Protein AF-A0A959S835-F1 (afdb_monomer)

Radius of gyration: 26.76 Å; Cα contacts (8 Å, |Δi|>4): 72; chains: 1; bounding box: 59×80×56 Å

Solvent-accessible surface area (backbone atoms only — not comparable to full-atom values): 8742 Å² total; per-residue (Å²): 141,83,87,81,81,80,82,81,78,80,78,79,77,77,68,83,72,80,67,78,60,85,58,82,88,52,76,63,70,45,62,60,49,80,85,42,56,80,61,65,77,45,82,88,60,78,91,63,73,52,57,62,51,84,82,47,78,73,59,60,66,62,60,67,42,47,64,58,55,51,53,41,52,56,53,39,72,73,71,33,92,90,41,58,64,67,35,43,44,35,64,75,69,42,94,58,92,63,42,56,88,81,25,63,34,49,39,51,38,69,70,48,72,93,54,49,51,60,48,51,58,46,51,57,49,54,51,50,61,74,71,45,75,81,132

Sequence (135 aa):
MKRLLLPIAFALVAEPMNSCGPDYTTSEDFRFWLLQPQLADARALHPFYFTTEILYSTDYDAITALPYAANIAEWHAVVGDAVPDEAIAHALYGTTSATAKNNAFLARLAQLKSGWPEYFAFALRCEKLNTSPDP

Secondary structure (DSSP, 8-state):
-----------------------TTS---EEGGGT-GGGGG-TTSPP-EE-GGGTS---HHHHHHHHHHHHHHHHHHHH-TTS-HHHHHHHHH-SS---TTT-HHHHHHTT-STTHHHHHHHHHHHHHHHHSPP-

Foldseek 3Di:
DDDDDDDDPPPPPPDPPPPPDPPPVDQPFDQPCVVPVVCVPVVVDDGDGDGCCVVPVDPVVVVVCVVVVVQLVVLCVVLDPVFDSVLVCCPQPNPDHDALVHGVSNVSQVPDPDCSNVVVVVVSVVVCVVPDPDD

Mean predicted aligned error: 16.52 Å

pLDDT: mean 71.92, std 20.22, range [33.25, 97.62]

Structure (mmCIF, N/CA/C/O backbone):
data_AF-A0A959S835-F1
#
_entry.id   AF-A0A959S835-F1
#
loop_
_atom_site.group_PDB
_atom_site.id
_atom_site.type_symbol
_atom_site.label_atom_id
_atom_site.label_alt_id
_atom_site.label_comp_id
_atom_site.label_asym_id
_atom_site.label_entity_id
_atom_site.label_seq_id
_atom_site.pdbx_PDB_ins_code
_atom_site.Cartn_x
_atom_site.Cartn_y
_atom_site.Cartn_z
_atom_site.occupancy
_atom_site.B_iso_or_equiv
_atom_site.auth_seq_id
_atom_site.auth_comp_id
_atom_site.auth_asym_id
_atom_site.auth_atom_id
_atom_site.pdbx_PDB_model_num
ATOM 1 N N . MET A 1 1 ? 43.004 -59.080 4.447 1.00 43.03 1 MET A N 1
ATOM 2 C CA . MET A 1 1 ? 42.909 -57.657 4.844 1.00 43.03 1 MET A CA 1
ATOM 3 C C . MET A 1 1 ? 42.604 -56.816 3.608 1.00 43.03 1 MET A C 1
ATOM 5 O O . MET A 1 1 ? 43.516 -56.507 2.856 1.00 43.03 1 MET A O 1
ATOM 9 N N . LYS A 1 2 ? 41.328 -56.516 3.337 1.00 39.97 2 LYS A N 1
ATOM 10 C CA . LYS A 1 2 ? 40.906 -55.625 2.242 1.00 39.97 2 LYS A CA 1
ATOM 11 C C . LYS A 1 2 ? 40.364 -54.344 2.876 1.00 39.97 2 LYS A C 1
ATOM 13 O O . LYS A 1 2 ? 39.360 -54.393 3.575 1.00 39.97 2 LYS A O 1
ATOM 18 N N . ARG A 1 3 ? 41.085 -53.235 2.693 1.00 50.38 3 ARG A N 1
ATOM 19 C CA . ARG A 1 3 ? 40.672 -51.889 3.109 1.00 50.38 3 ARG A CA 1
ATOM 20 C C . ARG A 1 3 ? 39.636 -51.390 2.098 1.00 50.38 3 ARG A C 1
ATOM 22 O O . ARG A 1 3 ? 39.988 -51.180 0.943 1.00 50.38 3 ARG A O 1
ATOM 29 N N . LEU A 1 4 ? 38.381 -51.246 2.517 1.00 51.88 4 LEU A N 1
ATOM 30 C CA . LEU A 1 4 ? 37.364 -50.509 1.768 1.00 51.88 4 LEU A CA 1
ATOM 31 C C . LEU A 1 4 ? 37.411 -49.050 2.231 1.00 51.88 4 LEU A C 1
ATOM 33 O O . LEU A 1 4 ? 37.091 -48.745 3.376 1.00 51.88 4 LEU A O 1
ATOM 37 N N . LEU A 1 5 ? 37.878 -48.176 1.342 1.00 52.47 5 LEU A N 1
ATOM 38 C CA . LEU A 1 5 ? 37.799 -46.725 1.473 1.00 52.47 5 LEU A CA 1
ATOM 39 C C . LEU A 1 5 ? 36.355 -46.302 1.165 1.00 52.47 5 LEU A C 1
ATOM 41 O O . LEU A 1 5 ? 35.888 -46.500 0.045 1.00 52.47 5 LEU A O 1
ATOM 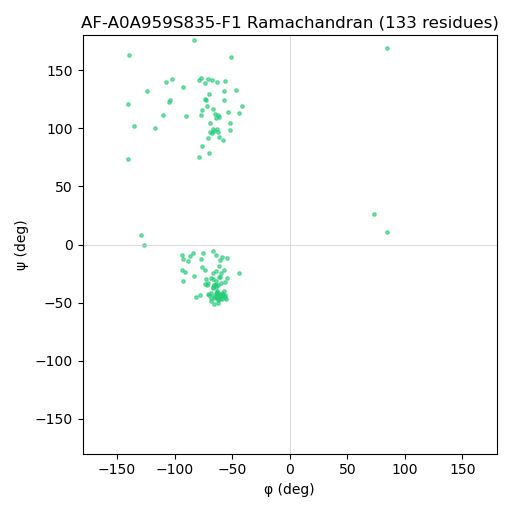45 N N . LEU A 1 6 ? 35.653 -45.751 2.158 1.00 50.12 6 LEU A N 1
ATOM 46 C CA . LEU A 1 6 ? 34.391 -45.039 1.944 1.00 50.12 6 LEU A CA 1
ATOM 47 C C . LEU A 1 6 ? 34.680 -43.710 1.221 1.00 50.12 6 LEU A C 1
ATOM 49 O O . LEU A 1 6 ? 35.522 -42.950 1.706 1.00 50.12 6 LEU A O 1
ATOM 53 N N . PRO A 1 7 ? 33.986 -43.377 0.121 1.00 58.38 7 PRO A N 1
ATOM 54 C CA . PRO A 1 7 ? 34.006 -42.024 -0.409 1.00 58.38 7 PRO A CA 1
ATOM 55 C C . PRO A 1 7 ? 33.192 -41.096 0.504 1.00 58.38 7 PRO A C 1
ATOM 57 O O . PRO A 1 7 ? 32.018 -41.337 0.784 1.00 58.38 7 PRO A O 1
ATOM 60 N N . ILE A 1 8 ? 33.845 -40.031 0.968 1.00 58.34 8 ILE A N 1
ATOM 61 C CA . ILE A 1 8 ? 33.231 -38.895 1.658 1.00 58.34 8 ILE A CA 1
ATOM 62 C C . ILE A 1 8 ? 32.319 -38.192 0.649 1.00 58.34 8 ILE A C 1
ATOM 64 O O . ILE A 1 8 ? 32.794 -37.617 -0.329 1.00 58.34 8 ILE A O 1
ATOM 68 N N . ALA A 1 9 ? 31.008 -38.254 0.876 1.00 50.25 9 ALA A N 1
ATOM 69 C CA . ALA A 1 9 ? 30.047 -37.436 0.156 1.00 50.25 9 ALA A CA 1
ATOM 70 C C . ALA A 1 9 ? 30.231 -35.975 0.593 1.00 50.25 9 ALA A C 1
ATOM 72 O O . ALA A 1 9 ? 29.850 -35.594 1.699 1.00 50.25 9 ALA A O 1
ATOM 73 N N . PHE A 1 10 ? 30.847 -35.165 -0.268 1.00 46.84 10 PHE A N 1
ATOM 74 C CA . PHE A 1 10 ? 30.785 -33.711 -0.173 1.00 46.84 10 PHE A CA 1
ATOM 75 C C . PHE A 1 10 ? 29.334 -33.292 -0.426 1.00 46.84 10 PHE A C 1
ATOM 77 O O . PHE A 1 10 ? 28.887 -33.204 -1.569 1.00 46.84 10 PHE A O 1
ATOM 84 N N . ALA A 1 11 ? 28.584 -33.070 0.649 1.00 46.06 11 ALA A N 1
ATOM 85 C CA . ALA A 1 11 ? 27.349 -32.313 0.580 1.00 46.06 11 ALA A CA 1
ATOM 86 C C . ALA A 1 11 ? 27.726 -30.862 0.250 1.00 46.06 11 ALA A C 1
ATOM 88 O O . ALA A 1 11 ? 28.110 -30.089 1.125 1.00 46.06 11 ALA A O 1
ATOM 89 N N . LEU A 1 12 ? 27.672 -30.521 -1.038 1.00 45.94 12 LEU A N 1
ATOM 90 C CA . LEU A 1 12 ? 27.578 -29.144 -1.508 1.00 45.94 12 LEU A CA 1
ATOM 91 C C . LEU A 1 12 ? 26.275 -28.572 -0.949 1.00 45.94 12 LEU A C 1
ATOM 93 O O . LEU A 1 12 ? 25.201 -28.748 -1.521 1.00 45.94 12 LEU A O 1
ATOM 97 N N . VAL A 1 13 ? 26.371 -27.931 0.211 1.00 51.25 13 VAL A N 1
ATOM 98 C CA . VAL A 1 13 ? 25.339 -27.018 0.684 1.00 51.25 13 VAL A CA 1
ATOM 99 C C . VAL A 1 13 ? 25.419 -25.820 -0.252 1.00 51.25 13 VAL A C 1
ATOM 101 O O . VAL A 1 13 ? 26.298 -24.974 -0.119 1.00 51.25 13 VAL A O 1
ATOM 104 N N . ALA A 1 14 ? 24.564 -25.810 -1.272 1.00 48.12 14 ALA A N 1
ATOM 105 C CA . ALA A 1 14 ? 24.311 -24.611 -2.043 1.00 48.12 14 ALA A CA 1
ATOM 106 C C . ALA A 1 14 ? 23.621 -23.629 -1.091 1.00 48.12 14 ALA A C 1
ATOM 108 O O . ALA A 1 14 ? 22.432 -23.763 -0.803 1.00 48.12 14 ALA A O 1
ATOM 109 N N . GLU A 1 15 ? 24.385 -22.692 -0.535 1.00 49.59 15 GLU A N 1
ATOM 110 C CA . GLU A 1 15 ? 23.794 -21.500 0.058 1.00 49.59 15 GLU A CA 1
ATOM 111 C C . GLU A 1 15 ? 22.951 -20.814 -1.026 1.00 49.59 15 GLU A C 1
ATOM 113 O O . GLU A 1 15 ? 23.373 -20.788 -2.191 1.00 49.59 15 GLU A O 1
ATOM 118 N N . PRO A 1 16 ? 21.765 -20.271 -0.703 1.00 44.19 16 PRO A N 1
ATOM 119 C CA . PRO A 1 16 ? 21.089 -19.389 -1.628 1.00 44.19 16 PRO A CA 1
ATOM 120 C C . PRO A 1 16 ? 22.004 -18.179 -1.793 1.00 44.19 16 PRO A C 1
ATOM 122 O O . PRO A 1 16 ? 22.058 -17.297 -0.939 1.00 44.19 16 PRO A O 1
ATOM 125 N N . MET A 1 17 ? 22.772 -18.160 -2.883 1.00 38.62 17 MET A N 1
ATOM 126 C CA . MET A 1 17 ? 23.346 -16.920 -3.361 1.00 38.62 17 MET A CA 1
ATOM 127 C C . MET A 1 17 ? 22.159 -15.979 -3.504 1.00 38.62 17 MET A C 1
ATOM 129 O O . MET A 1 17 ? 21.258 -16.235 -4.305 1.00 38.62 17 MET A O 1
ATOM 133 N N . ASN A 1 18 ? 22.137 -14.929 -2.684 1.00 41.59 18 ASN A N 1
ATOM 134 C CA . ASN A 1 18 ? 21.345 -13.748 -2.960 1.00 41.59 18 ASN A CA 1
ATOM 135 C C . ASN A 1 18 ? 21.834 -13.256 -4.317 1.00 41.59 18 ASN A C 1
ATOM 137 O O . ASN A 1 18 ? 22.829 -12.544 -4.420 1.00 41.59 18 ASN A O 1
ATOM 141 N N . SER A 1 19 ? 21.185 -13.755 -5.363 1.00 33.25 19 SER A N 1
ATOM 142 C CA . SER A 1 19 ? 21.239 -13.202 -6.693 1.00 33.25 19 SER A CA 1
ATOM 143 C C . SER A 1 19 ? 20.906 -11.734 -6.507 1.00 33.25 19 SER A C 1
ATOM 145 O O . SER A 1 19 ? 19.743 -11.388 -6.299 1.00 33.25 19 SER A O 1
ATOM 147 N N . CYS A 1 20 ? 21.916 -10.871 -6.589 1.00 46.50 20 CYS A N 1
ATOM 148 C CA . CYS A 1 20 ? 21.702 -9.589 -7.224 1.00 46.50 20 CYS A CA 1
ATOM 149 C C . CYS A 1 20 ? 21.095 -9.961 -8.574 1.00 46.50 20 CYS A C 1
ATOM 151 O O . CYS A 1 20 ? 21.795 -10.458 -9.456 1.00 46.50 20 CYS A O 1
ATOM 153 N N . GLY A 1 21 ? 19.764 -9.876 -8.672 1.00 44.66 21 GLY A N 1
ATOM 154 C CA . GLY A 1 21 ? 19.101 -9.915 -9.964 1.00 44.66 21 GLY A CA 1
ATOM 155 C C . GLY A 1 21 ? 19.764 -8.879 -10.874 1.00 44.66 21 GLY A C 1
ATOM 156 O O . GLY A 1 21 ? 20.465 -8.004 -10.358 1.00 44.66 21 GLY A O 1
ATOM 157 N N . PRO A 1 22 ? 19.586 -8.988 -12.198 1.00 43.88 22 PRO A N 1
ATOM 158 C CA . PRO A 1 22 ? 20.108 -7.994 -13.132 1.00 43.88 22 PRO A CA 1
ATOM 159 C C . PRO A 1 22 ? 19.883 -6.595 -12.553 1.00 43.88 22 PRO A C 1
ATOM 161 O O . PRO A 1 22 ? 18.763 -6.238 -12.184 1.00 43.88 22 PRO A O 1
ATOM 164 N N . ASP A 1 23 ? 20.978 -5.873 -12.332 1.00 41.75 23 ASP A N 1
ATOM 165 C CA . ASP A 1 23 ? 20.929 -4.532 -11.780 1.00 41.75 23 ASP A CA 1
ATOM 166 C C . ASP A 1 23 ? 20.352 -3.624 -12.864 1.00 41.75 23 ASP A C 1
ATOM 168 O O . ASP A 1 23 ? 21.061 -3.117 -13.721 1.00 41.75 23 ASP A O 1
ATOM 172 N N . TYR A 1 24 ? 19.033 -3.445 -12.855 1.00 46.44 24 TYR A N 1
ATOM 173 C CA . TYR A 1 24 ? 18.324 -2.619 -13.832 1.00 46.44 24 TYR A CA 1
ATOM 174 C C . TYR A 1 24 ? 18.658 -1.121 -13.719 1.00 46.44 24 TYR A C 1
ATOM 176 O O . TYR A 1 24 ? 18.187 -0.335 -14.537 1.00 46.44 24 TYR A O 1
ATOM 184 N N . THR A 1 25 ? 19.438 -0.701 -12.713 1.00 42.84 25 THR A N 1
ATOM 185 C CA . THR A 1 25 ? 19.892 0.694 -12.578 1.00 42.84 25 THR A CA 1
ATOM 186 C C . THR A 1 25 ? 21.201 0.967 -13.311 1.00 42.84 25 THR A C 1
ATOM 188 O O . THR A 1 25 ? 21.536 2.125 -13.565 1.00 42.84 25 THR A O 1
ATOM 191 N N . THR A 1 26 ? 21.909 -0.084 -13.723 1.00 41.94 26 THR A N 1
ATOM 192 C CA . THR A 1 26 ? 23.039 -0.004 -14.637 1.00 41.94 26 THR A CA 1
ATOM 193 C C . THR A 1 26 ? 22.659 -0.772 -15.894 1.00 41.94 26 THR A C 1
ATOM 195 O O . THR A 1 26 ? 22.680 -1.994 -15.918 1.00 41.94 26 THR A O 1
ATOM 198 N N . SER A 1 27 ? 22.255 -0.060 -16.953 1.00 40.22 27 SER A N 1
ATOM 199 C CA . SER A 1 27 ? 22.101 -0.663 -18.281 1.00 4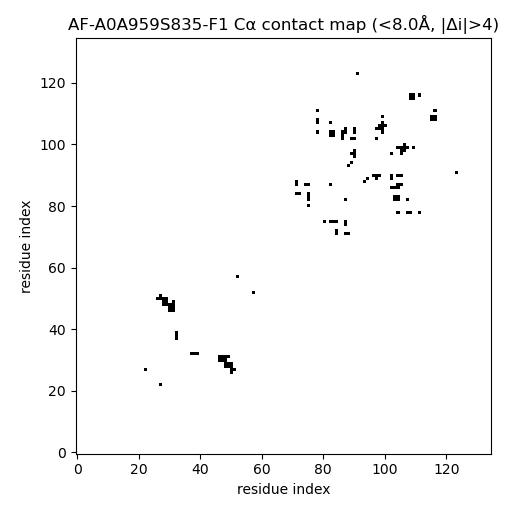0.22 27 SER A CA 1
ATOM 200 C C . SER A 1 27 ? 23.313 -1.556 -18.537 1.00 40.22 27 SER A C 1
ATOM 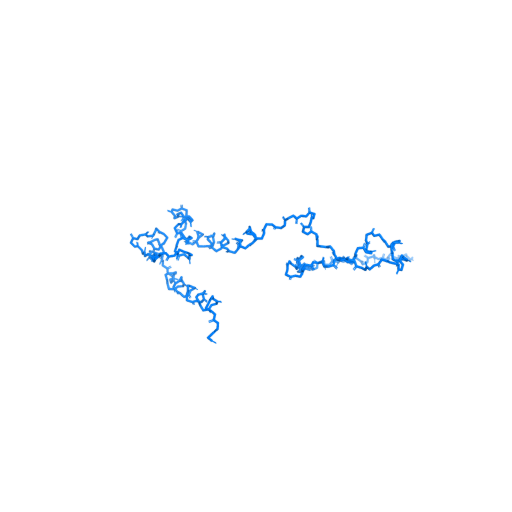202 O O . SER A 1 27 ? 24.436 -1.049 -18.571 1.00 40.22 27 SER A O 1
ATOM 204 N N . GLU A 1 28 ? 23.112 -2.873 -18.613 1.00 44.16 28 GLU A N 1
ATOM 205 C CA . GLU A 1 28 ? 24.206 -3.815 -18.809 1.00 44.16 28 GLU A CA 1
ATOM 206 C C . GLU A 1 28 ? 24.837 -3.505 -20.169 1.00 44.16 28 GLU A C 1
ATOM 208 O O . GLU A 1 28 ? 24.341 -3.887 -21.228 1.00 44.16 28 GLU A O 1
ATOM 213 N N . ASP A 1 29 ? 25.923 -2.738 -20.130 1.00 43.19 29 ASP A N 1
ATOM 214 C CA . ASP A 1 29 ? 26.740 -2.373 -21.272 1.00 43.19 29 ASP A CA 1
ATOM 215 C C . ASP A 1 29 ? 27.475 -3.634 -21.739 1.00 43.19 29 ASP A C 1
ATOM 217 O O . ASP A 1 29 ? 28.649 -3.880 -21.438 1.00 43.19 29 ASP A O 1
ATOM 221 N N . PHE A 1 30 ? 26.767 -4.492 -22.471 1.00 49.47 30 PHE A N 1
ATOM 222 C CA . PHE A 1 30 ? 27.365 -5.680 -23.045 1.00 49.47 30 PHE A CA 1
ATOM 223 C C . PHE A 1 30 ? 28.380 -5.257 -24.100 1.00 49.47 30 PHE A C 1
ATOM 225 O O . PHE A 1 30 ? 28.051 -4.714 -25.158 1.00 49.47 30 PHE A O 1
ATOM 232 N N . ARG A 1 31 ? 29.652 -5.578 -23.853 1.00 51.06 31 ARG A N 1
ATOM 233 C CA . ARG A 1 31 ? 30.649 -5.589 -24.921 1.00 51.06 31 ARG A CA 1
ATOM 234 C C . ARG A 1 31 ? 30.224 -6.678 -25.905 1.00 51.06 31 ARG A C 1
ATOM 236 O O . ARG A 1 31 ? 30.371 -7.861 -25.608 1.00 51.06 31 ARG A O 1
ATOM 243 N N . PHE A 1 32 ? 29.751 -6.279 -27.087 1.00 51.88 32 PHE A N 1
ATOM 244 C CA . PHE A 1 32 ? 29.326 -7.152 -28.201 1.00 51.88 32 PHE A CA 1
ATOM 245 C C . PHE A 1 32 ? 30.287 -8.329 -28.502 1.00 51.88 32 PHE A C 1
ATOM 247 O O . PHE A 1 32 ? 29.901 -9.390 -28.986 1.00 51.88 32 PHE A O 1
ATOM 254 N N . TRP A 1 33 ? 31.549 -8.149 -28.125 1.00 51.91 33 TRP A N 1
ATOM 255 C 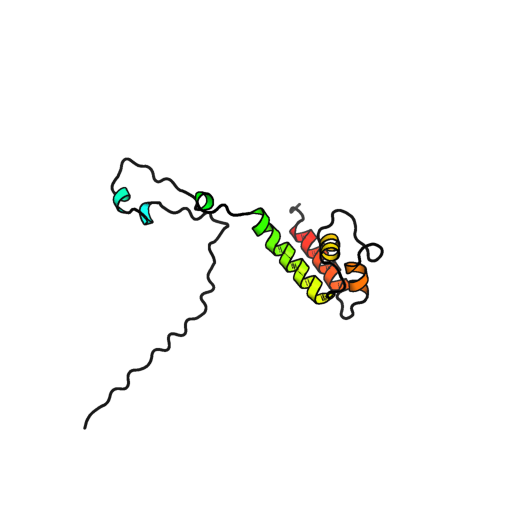CA . TRP A 1 33 ? 32.680 -9.061 -28.203 1.00 51.91 33 TRP A CA 1
ATOM 256 C C . TRP A 1 33 ? 32.454 -10.397 -27.470 1.00 51.91 33 TRP A C 1
ATOM 258 O O . TRP A 1 33 ? 33.100 -11.380 -27.820 1.00 51.91 33 TRP A O 1
ATOM 268 N N . LEU A 1 34 ? 31.528 -10.471 -26.501 1.00 53.03 34 LEU A N 1
ATOM 269 C CA . LEU A 1 34 ? 31.196 -11.720 -25.800 1.00 53.03 34 LEU A CA 1
ATOM 270 C C . LEU A 1 34 ? 30.438 -12.719 -26.693 1.00 53.03 34 LEU A C 1
ATOM 272 O O . LEU A 1 34 ? 30.622 -13.925 -26.555 1.00 53.03 34 LEU A O 1
ATOM 276 N N . LEU A 1 35 ? 29.604 -12.232 -27.619 1.00 58.88 35 LEU A N 1
ATOM 277 C CA . LEU A 1 35 ? 28.773 -13.080 -28.485 1.00 58.88 35 LEU A CA 1
ATOM 278 C C . LEU A 1 35 ? 29.442 -13.392 -29.831 1.00 58.88 35 LEU A C 1
ATOM 280 O O . LEU A 1 35 ? 29.093 -14.380 -30.475 1.00 58.88 35 LEU A O 1
ATOM 284 N N . GLN A 1 36 ? 30.403 -12.568 -30.260 1.00 65.50 36 GLN A N 1
ATOM 285 C CA . GLN A 1 36 ? 31.167 -12.757 -31.498 1.00 65.50 36 GLN A CA 1
ATOM 286 C C . GLN A 1 36 ? 32.647 -12.390 -31.296 1.00 65.50 36 GLN A C 1
ATOM 288 O O . GLN A 1 36 ? 33.098 -11.347 -31.781 1.00 65.50 36 GLN A O 1
ATOM 293 N N . PRO A 1 37 ? 33.429 -13.233 -30.596 1.00 64.06 37 PRO A N 1
ATOM 294 C CA . PRO A 1 37 ? 34.826 -12.944 -30.265 1.00 64.06 37 PRO A CA 1
ATOM 295 C C . PRO A 1 37 ? 35.711 -12.731 -3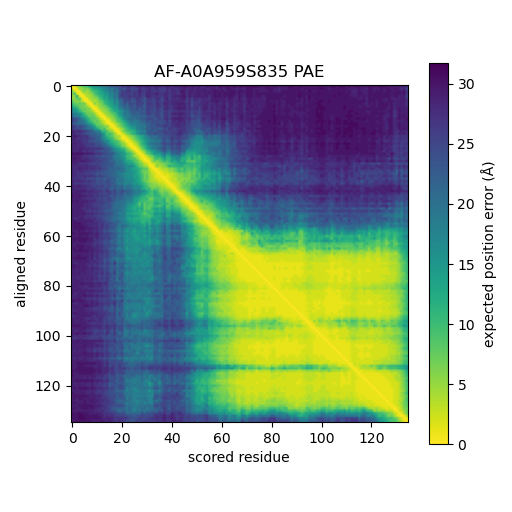1.501 1.00 64.06 37 PRO A C 1
ATOM 297 O O . PRO A 1 37 ? 36.696 -12.012 -31.426 1.00 64.06 37 PRO A O 1
ATOM 300 N N . GLN A 1 38 ? 35.344 -13.275 -32.663 1.00 63.75 38 GLN A N 1
ATOM 301 C CA . GLN A 1 38 ? 36.046 -13.073 -33.936 1.00 63.75 38 GLN A CA 1
ATOM 302 C C . GLN A 1 38 ? 36.024 -11.625 -34.446 1.00 63.75 38 GLN A C 1
ATOM 304 O O . GLN A 1 38 ? 36.881 -11.234 -35.234 1.00 63.75 38 GLN A O 1
ATOM 309 N N . LEU A 1 39 ? 35.058 -10.813 -34.008 1.00 62.78 39 LEU A N 1
ATOM 310 C CA . LEU A 1 39 ? 35.039 -9.387 -34.333 1.00 62.78 39 LEU A CA 1
ATOM 311 C C . LEU A 1 39 ? 36.066 -8.611 -33.516 1.00 62.78 39 LEU A C 1
ATOM 313 O O . LEU A 1 39 ? 36.306 -7.439 -33.805 1.00 62.78 39 LEU A O 1
ATOM 317 N N . ALA A 1 40 ? 36.708 -9.267 -32.544 1.00 61.03 40 ALA A N 1
ATOM 318 C CA . ALA A 1 40 ? 37.663 -8.605 -31.696 1.00 61.03 40 ALA A CA 1
ATOM 319 C C . ALA A 1 40 ? 38.949 -8.179 -32.409 1.00 61.03 40 ALA A C 1
ATOM 321 O O . ALA A 1 40 ? 39.592 -7.184 -32.068 1.00 61.03 40 ALA A O 1
ATOM 322 N N . ASP A 1 41 ? 39.298 -8.925 -33.449 1.00 59.41 41 ASP A N 1
ATOM 323 C CA . ASP A 1 41 ? 40.496 -8.691 -34.243 1.00 59.41 41 ASP A CA 1
ATOM 324 C C . ASP A 1 41 ? 40.274 -7.633 -35.340 1.00 59.41 41 ASP A C 1
ATOM 326 O O . ASP A 1 41 ? 41.227 -7.174 -35.979 1.00 59.41 41 ASP A O 1
ATOM 330 N N . ALA A 1 42 ? 39.030 -7.180 -35.538 1.00 63.72 42 ALA A N 1
ATOM 331 C CA . ALA A 1 42 ? 38.676 -6.140 -36.496 1.00 63.72 42 ALA A CA 1
ATOM 332 C C . ALA A 1 42 ? 39.012 -4.742 -35.940 1.00 63.72 42 ALA A C 1
ATOM 334 O O . ALA A 1 42 ? 38.137 -3.968 -35.558 1.00 63.72 42 ALA A O 1
ATOM 335 N N . ARG A 1 43 ? 40.307 -4.388 -35.940 1.00 54.97 43 ARG A N 1
ATOM 336 C CA . ARG A 1 43 ? 40.861 -3.114 -35.421 1.00 54.97 43 ARG A CA 1
ATOM 337 C C . ARG A 1 43 ? 40.246 -1.824 -35.991 1.00 54.97 43 ARG A C 1
ATOM 339 O O . ARG A 1 43 ? 40.540 -0.749 -35.481 1.00 54.97 43 ARG A O 1
ATOM 346 N N . ALA A 1 44 ? 39.449 -1.913 -37.055 1.00 60.19 44 ALA A N 1
ATOM 347 C CA . ALA A 1 44 ? 38.790 -0.769 -37.682 1.00 60.19 44 ALA A CA 1
ATOM 348 C C . ALA A 1 44 ? 37.435 -0.402 -37.044 1.00 60.19 44 ALA A C 1
ATOM 350 O O . ALA A 1 44 ? 36.879 0.639 -37.386 1.00 60.19 44 ALA A O 1
ATOM 351 N N . LEU A 1 45 ? 36.884 -1.237 -36.155 1.00 53.66 45 LEU A N 1
ATOM 352 C CA . LEU A 1 45 ? 35.565 -1.019 -35.561 1.00 53.66 45 LEU A CA 1
ATOM 353 C C . LEU A 1 45 ? 35.691 -0.512 -34.122 1.00 53.66 45 LEU A C 1
ATOM 355 O O . LEU A 1 45 ? 36.316 -1.146 -33.273 1.00 53.66 45 LEU A O 1
ATOM 359 N N . HIS A 1 46 ? 35.068 0.632 -33.842 1.00 53.25 46 HIS A N 1
ATOM 360 C CA . HIS A 1 46 ? 34.909 1.107 -32.473 1.00 53.25 46 HIS A CA 1
ATOM 361 C C . HIS A 1 46 ? 33.954 0.178 -31.707 1.00 53.25 46 HIS A C 1
ATOM 363 O O . HIS A 1 46 ? 32.947 -0.255 -32.276 1.00 53.25 46 HIS A O 1
ATOM 369 N N . PRO A 1 47 ? 34.220 -0.114 -30.422 1.00 54.69 47 PRO A N 1
ATOM 370 C CA . PRO A 1 47 ? 33.235 -0.765 -29.572 1.00 54.69 47 PRO A CA 1
ATOM 371 C C . PRO A 1 47 ? 31.962 0.085 -29.549 1.00 54.69 47 PRO A C 1
ATOM 373 O O . PRO A 1 47 ? 32.022 1.266 -29.213 1.00 54.69 47 PRO A O 1
ATOM 376 N N . PHE A 1 48 ? 30.827 -0.506 -29.910 1.00 56.22 48 PHE A N 1
ATOM 377 C CA . PHE A 1 48 ? 29.519 0.080 -29.654 1.00 56.22 48 PHE A CA 1
ATOM 378 C C . PHE A 1 48 ? 28.847 -0.717 -28.539 1.00 56.22 48 PHE A C 1
ATOM 380 O O . PHE A 1 48 ? 28.976 -1.943 -28.468 1.00 56.22 48 PHE A O 1
ATOM 387 N N . TYR A 1 49 ? 28.174 0.002 -27.653 1.00 53.94 49 TYR A N 1
ATOM 388 C CA . TYR A 1 49 ? 27.353 -0.569 -26.599 1.00 53.94 49 TYR A CA 1
ATOM 389 C C . TYR A 1 49 ? 25.930 -0.677 -27.133 1.00 53.94 49 TYR A C 1
ATOM 391 O O . TYR A 1 49 ? 25.448 0.235 -27.808 1.00 53.94 49 TYR A O 1
ATOM 399 N N . PHE A 1 50 ? 25.278 -1.806 -26.885 1.00 57.00 50 PHE A N 1
ATOM 400 C CA . PHE A 1 50 ? 23.849 -1.939 -27.114 1.00 57.00 50 PHE A CA 1
ATOM 401 C C . PHE A 1 50 ? 23.218 -2.372 -25.799 1.00 57.00 50 PHE A C 1
ATOM 403 O O . PHE A 1 50 ? 23.703 -3.289 -25.141 1.00 57.00 50 PHE A O 1
ATOM 410 N N . THR A 1 51 ? 22.145 -1.691 -25.426 1.00 56.97 51 THR A N 1
ATOM 411 C CA . THR A 1 51 ? 21.291 -2.136 -24.334 1.00 56.97 51 THR A CA 1
ATOM 412 C C . THR A 1 51 ? 20.377 -3.245 -24.853 1.00 56.97 51 THR A C 1
ATOM 414 O O . THR A 1 51 ? 19.885 -3.197 -25.989 1.00 56.97 51 THR A O 1
ATOM 417 N N . THR A 1 52 ? 20.140 -4.262 -24.029 1.00 58.88 52 THR A N 1
ATOM 418 C CA . THR A 1 52 ? 19.151 -5.311 -24.307 1.00 58.88 52 THR A CA 1
ATOM 419 C C . THR A 1 52 ? 17.725 -4.765 -24.366 1.00 58.88 52 THR A C 1
ATOM 421 O O . THR A 1 52 ? 16.851 -5.479 -24.850 1.00 58.88 52 THR A O 1
ATOM 424 N N . GLU A 1 53 ? 17.492 -3.498 -24.000 1.00 57.12 53 GLU A N 1
ATOM 425 C CA . GLU A 1 53 ? 16.211 -2.799 -24.184 1.00 57.12 53 GLU A CA 1
ATOM 426 C C . GLU A 1 53 ? 15.709 -2.814 -25.635 1.00 57.12 53 GLU A C 1
ATOM 428 O O . GLU A 1 53 ? 14.505 -2.807 -25.875 1.00 57.12 53 GLU A O 1
ATOM 433 N N . ILE A 1 54 ? 16.615 -2.877 -26.622 1.00 58.31 54 ILE A N 1
ATOM 434 C CA . ILE A 1 54 ? 16.235 -3.024 -28.039 1.00 58.31 54 ILE A CA 1
ATOM 435 C C . ILE A 1 54 ? 15.592 -4.394 -28.313 1.00 58.31 54 ILE A C 1
ATOM 437 O O . ILE A 1 54 ? 14.777 -4.523 -29.226 1.00 58.31 54 ILE A O 1
ATOM 441 N N . LEU A 1 55 ? 15.971 -5.422 -27.552 1.00 58.69 55 LEU A N 1
ATOM 442 C CA . LEU A 1 55 ? 15.472 -6.792 -27.696 1.00 58.69 55 LEU A CA 1
ATOM 443 C C . LEU A 1 55 ? 14.268 -7.064 -26.787 1.00 58.69 55 LEU A C 1
ATOM 445 O O . LEU A 1 55 ? 13.390 -7.841 -27.155 1.00 58.69 55 LEU A O 1
ATOM 449 N N . TYR A 1 56 ? 14.224 -6.410 -25.628 1.00 57.84 56 TYR A N 1
ATOM 450 C CA . TYR A 1 56 ? 13.154 -6.505 -24.645 1.00 57.84 56 TYR A CA 1
ATOM 451 C C . TYR A 1 56 ? 12.814 -5.098 -24.167 1.00 57.84 56 TYR A C 1
ATOM 453 O O . TYR A 1 56 ? 13.534 -4.543 -23.343 1.00 57.84 56 TYR A O 1
ATOM 461 N N . SER A 1 57 ? 11.723 -4.512 -24.670 1.00 59.44 57 SER A N 1
ATOM 462 C CA . SER A 1 57 ? 11.253 -3.238 -24.129 1.00 59.44 57 SER A CA 1
ATOM 463 C C . SER A 1 57 ? 10.879 -3.443 -22.663 1.00 59.44 57 SER A C 1
ATOM 465 O O . SER A 1 57 ? 9.907 -4.139 -22.359 1.00 59.44 57 SER A O 1
ATOM 467 N N . THR A 1 58 ? 11.656 -2.859 -21.763 1.00 66.69 58 THR A N 1
ATOM 468 C CA . THR A 1 58 ? 11.331 -2.839 -20.344 1.00 66.69 58 THR A CA 1
ATOM 469 C C . THR A 1 58 ? 10.169 -1.876 -20.138 1.00 66.69 58 THR A C 1
ATOM 471 O O . THR A 1 58 ? 10.277 -0.689 -20.445 1.00 66.69 58 THR A O 1
ATOM 474 N N . ASP A 1 59 ? 9.047 -2.385 -19.634 1.00 76.25 59 ASP A N 1
ATOM 475 C CA . ASP A 1 59 ? 7.930 -1.541 -19.218 1.00 76.25 59 ASP A CA 1
ATOM 476 C C . ASP A 1 59 ? 8.280 -0.894 -17.872 1.00 76.25 59 ASP A C 1
ATOM 478 O O . ASP A 1 59 ? 7.997 -1.419 -16.792 1.00 76.25 59 ASP A O 1
ATOM 482 N N . TYR A 1 60 ? 8.992 0.228 -17.949 1.00 69.44 60 TYR A N 1
ATOM 483 C CA . TYR A 1 60 ? 9.419 0.991 -16.783 1.00 69.44 60 TYR A CA 1
ATOM 484 C C . TYR A 1 60 ? 8.232 1.514 -15.962 1.00 69.44 60 TYR A C 1
ATOM 486 O O . TYR A 1 60 ? 8.352 1.632 -14.742 1.00 69.44 60 TYR A O 1
ATOM 494 N N . ASP A 1 61 ? 7.073 1.746 -16.583 1.00 72.19 61 ASP A N 1
ATOM 495 C CA . ASP A 1 61 ? 5.853 2.139 -15.873 1.00 72.19 61 ASP A CA 1
ATOM 496 C C . ASP A 1 61 ? 5.320 0.962 -15.043 1.00 72.19 61 ASP A C 1
ATOM 498 O O . ASP A 1 61 ? 5.004 1.115 -13.862 1.00 72.19 61 ASP A O 1
ATOM 502 N N . ALA A 1 62 ? 5.311 -0.251 -15.604 1.00 68.12 62 ALA A N 1
ATOM 503 C CA . ALA A 1 62 ? 4.945 -1.452 -14.857 1.00 68.12 62 ALA A CA 1
ATOM 504 C C . ALA A 1 62 ? 5.920 -1.738 -13.705 1.00 68.12 62 ALA A C 1
ATOM 506 O O . ALA A 1 62 ? 5.482 -2.091 -12.611 1.00 68.12 62 ALA A O 1
ATOM 507 N N . ILE A 1 63 ? 7.227 -1.553 -13.916 1.00 68.50 63 ILE A N 1
ATOM 508 C CA . ILE A 1 63 ? 8.243 -1.741 -12.867 1.00 68.50 63 ILE A CA 1
ATOM 509 C C . ILE A 1 63 ? 8.077 -0.712 -11.752 1.00 68.50 63 ILE A C 1
ATOM 511 O O . ILE A 1 63 ? 8.092 -1.073 -10.574 1.00 68.50 63 ILE A O 1
ATOM 515 N N . THR A 1 64 ? 7.891 0.560 -12.102 1.00 74.12 64 THR A N 1
ATOM 516 C CA . THR A 1 64 ? 7.678 1.618 -11.108 1.00 74.12 64 THR A CA 1
ATOM 517 C C . THR A 1 64 ? 6.352 1.452 -10.371 1.00 74.12 64 THR A C 1
ATOM 519 O O . THR A 1 64 ? 6.266 1.865 -9.220 1.00 74.12 64 THR A O 1
ATOM 522 N N . ALA A 1 65 ? 5.356 0.778 -10.957 1.00 78.31 65 ALA A N 1
ATOM 523 C CA . ALA A 1 65 ? 4.094 0.439 -10.301 1.00 78.31 65 ALA A CA 1
ATOM 524 C C . ALA A 1 65 ? 4.204 -0.693 -9.250 1.00 78.31 65 ALA A C 1
ATOM 526 O O . ALA A 1 65 ? 3.355 -0.774 -8.358 1.00 78.31 65 ALA A O 1
ATOM 527 N N . LEU A 1 66 ? 5.230 -1.556 -9.311 1.00 74.00 66 LEU A N 1
ATOM 528 C CA . LEU A 1 66 ? 5.352 -2.737 -8.435 1.00 74.00 66 LEU A CA 1
ATOM 529 C C . LEU A 1 66 ? 5.324 -2.411 -6.928 1.00 74.00 66 LEU A C 1
ATOM 531 O O . LEU A 1 66 ? 4.590 -3.089 -6.203 1.00 74.00 66 LEU A O 1
ATOM 535 N N . PRO A 1 67 ? 6.048 -1.391 -6.421 1.00 78.00 67 PRO A N 1
ATOM 536 C CA . PRO A 1 67 ? 6.001 -1.043 -5.001 1.00 78.00 67 PRO A CA 1
ATOM 537 C C . PRO A 1 67 ? 4.613 -0.570 -4.549 1.00 78.00 67 PRO A C 1
ATOM 539 O O . PRO A 1 67 ? 4.191 -0.887 -3.438 1.00 78.00 67 PRO A O 1
ATOM 542 N N . TYR A 1 68 ? 3.875 0.136 -5.415 1.00 86.25 68 TYR A N 1
ATOM 543 C CA . TYR A 1 68 ? 2.511 0.588 -5.122 1.00 86.25 68 TYR A CA 1
ATOM 544 C C . TYR A 1 68 ? 1.555 -0.599 -4.983 1.00 86.25 68 TYR A C 1
ATOM 546 O O . TYR A 1 68 ? 0.777 -0.655 -4.032 1.00 86.25 68 TYR A O 1
ATOM 554 N N . ALA A 1 69 ? 1.646 -1.573 -5.893 1.00 86.88 69 ALA A N 1
ATOM 555 C CA . ALA A 1 69 ? 0.834 -2.786 -5.843 1.00 86.88 69 ALA A CA 1
ATOM 556 C C . ALA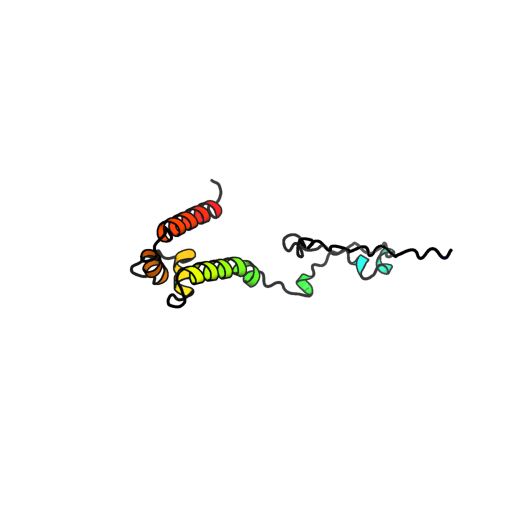 A 1 69 ? 1.120 -3.618 -4.582 1.00 86.88 69 ALA A C 1
ATOM 558 O O . ALA A 1 69 ? 0.187 -4.078 -3.924 1.00 86.88 69 ALA A O 1
ATOM 559 N N . ALA A 1 70 ? 2.396 -3.765 -4.210 1.00 88.94 70 ALA A N 1
ATOM 560 C CA . ALA A 1 70 ? 2.789 -4.458 -2.986 1.00 88.94 70 ALA A CA 1
ATOM 561 C C . ALA A 1 70 ? 2.223 -3.770 -1.733 1.00 88.94 70 ALA A C 1
ATOM 563 O O . ALA A 1 70 ? 1.602 -4.429 -0.902 1.00 88.94 70 ALA A O 1
ATOM 564 N N . ASN A 1 71 ? 2.351 -2.443 -1.632 1.00 90.88 71 ASN A N 1
ATOM 565 C CA . ASN A 1 71 ? 1.842 -1.690 -0.484 1.00 90.88 71 ASN A CA 1
ATOM 566 C C . ASN A 1 71 ? 0.308 -1.778 -0.375 1.00 90.88 71 ASN A C 1
ATOM 568 O O . ASN A 1 71 ? -0.232 -1.984 0.710 1.00 90.88 71 ASN A O 1
ATOM 572 N N . ILE A 1 72 ? -0.411 -1.688 -1.501 1.00 95.19 72 ILE A N 1
ATOM 573 C CA . ILE A 1 72 ? -1.871 -1.873 -1.522 1.00 95.19 72 ILE A CA 1
ATOM 574 C C . ILE A 1 72 ? -2.241 -3.269 -1.008 1.00 95.19 72 ILE A C 1
ATOM 576 O O . ILE A 1 72 ? -3.105 -3.378 -0.139 1.00 95.19 72 ILE A O 1
ATOM 580 N N . ALA A 1 73 ? -1.556 -4.318 -1.471 1.00 95.31 73 ALA A N 1
ATOM 581 C CA . ALA A 1 73 ? -1.814 -5.689 -1.037 1.00 95.31 73 ALA A CA 1
ATOM 582 C C . ALA A 1 73 ? -1.547 -5.901 0.466 1.00 95.31 73 ALA A C 1
ATOM 584 O O . ALA A 1 73 ? -2.323 -6.580 1.142 1.00 95.31 73 ALA A O 1
ATOM 585 N N . GLU A 1 74 ? -0.487 -5.300 1.011 1.00 94.69 74 GLU A N 1
ATOM 586 C CA . GLU A 1 74 ? -0.179 -5.349 2.445 1.00 94.69 74 GLU A CA 1
ATOM 587 C C . GLU A 1 74 ? -1.287 -4.704 3.283 1.00 94.69 74 GLU A C 1
ATOM 589 O O . GLU A 1 74 ? -1.781 -5.302 4.243 1.00 94.69 74 GLU A O 1
ATOM 594 N N . TRP A 1 75 ? -1.739 -3.509 2.898 1.00 95.94 75 TRP A N 1
ATOM 595 C CA . TRP A 1 75 ? -2.845 -2.844 3.582 1.00 95.94 75 TRP A CA 1
ATOM 596 C C . TRP A 1 75 ? -4.161 -3.593 3.414 1.00 95.94 75 TRP A C 1
ATOM 598 O O . TRP A 1 75 ? -4.925 -3.680 4.378 1.00 95.94 75 TRP A O 1
ATOM 608 N N . HIS A 1 76 ? -4.410 -4.183 2.245 1.00 97.44 76 HIS A N 1
ATOM 609 C CA . HIS A 1 76 ? -5.589 -5.003 1.991 1.00 97.44 76 HIS A CA 1
ATOM 610 C C . HIS A 1 76 ? -5.632 -6.216 2.930 1.00 97.44 76 HIS A C 1
ATOM 612 O O . HIS A 1 76 ? -6.659 -6.467 3.562 1.00 97.44 76 HIS A O 1
ATOM 618 N N . ALA A 1 77 ? -4.496 -6.885 3.151 1.00 96.44 77 ALA A N 1
ATOM 619 C CA . ALA A 1 77 ? -4.388 -7.980 4.116 1.00 96.44 77 ALA A CA 1
ATOM 620 C C . ALA A 1 77 ? -4.709 -7.553 5.565 1.00 96.44 77 ALA A C 1
ATOM 622 O O . ALA A 1 77 ? -5.192 -8.364 6.357 1.00 96.44 77 ALA A O 1
ATOM 623 N N . VAL A 1 78 ? -4.480 -6.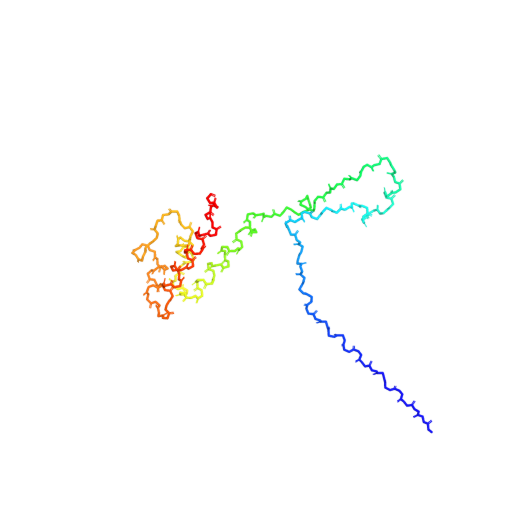283 5.921 1.00 95.12 78 VAL A N 1
ATOM 624 C CA . VAL A 1 78 ? -4.803 -5.729 7.248 1.00 95.12 78 VAL A CA 1
ATOM 625 C C . VAL A 1 78 ? -6.297 -5.424 7.395 1.00 95.12 78 VAL A C 1
ATOM 627 O O . VAL A 1 78 ? -6.889 -5.702 8.443 1.00 95.12 78 VAL A O 1
ATOM 630 N N . VAL A 1 79 ? -6.926 -4.827 6.378 1.00 95.44 79 VAL A N 1
ATOM 631 C CA . VAL A 1 79 ? -8.320 -4.350 6.473 1.00 95.44 79 VAL A CA 1
ATOM 632 C C . VAL A 1 79 ? -9.366 -5.386 6.048 1.00 95.44 79 VAL A C 1
ATOM 634 O O . VAL A 1 79 ? -10.500 -5.332 6.552 1.00 95.44 79 VAL A O 1
ATOM 637 N N . GLY A 1 80 ? -8.957 -6.347 5.216 1.00 95.50 80 GLY A N 1
ATOM 638 C CA . GLY A 1 80 ? -9.738 -7.460 4.681 1.00 95.50 80 GLY A CA 1
ATOM 639 C C . GLY A 1 80 ? -10.566 -7.121 3.436 1.00 95.50 80 GLY A C 1
ATOM 640 O O . GLY A 1 80 ? -10.801 -5.953 3.129 1.00 95.50 80 GLY A O 1
ATOM 641 N N . ASP A 1 81 ? -11.103 -8.172 2.808 1.00 96.62 81 ASP A N 1
ATOM 642 C CA . ASP A 1 81 ? -11.762 -8.176 1.483 1.00 96.62 81 ASP A CA 1
ATOM 643 C C . ASP A 1 81 ? -12.990 -7.260 1.329 1.00 96.62 81 ASP A C 1
ATOM 645 O O . ASP A 1 81 ? -13.512 -7.063 0.234 1.00 96.62 81 ASP A O 1
ATOM 649 N N . ALA A 1 82 ? -13.505 -6.712 2.431 1.00 94.88 82 ALA A N 1
ATOM 650 C CA . ALA A 1 82 ? -14.627 -5.777 2.398 1.00 94.88 82 ALA A CA 1
ATOM 651 C C . ALA A 1 82 ? -14.214 -4.359 1.963 1.00 94.88 82 ALA A C 1
ATOM 653 O O . ALA A 1 82 ? -15.084 -3.519 1.720 1.00 94.88 82 ALA A O 1
ATOM 654 N N . VAL A 1 83 ? -12.911 -4.064 1.915 1.00 97.25 83 VAL A N 1
ATOM 655 C CA . VAL A 1 83 ? -12.377 -2.766 1.498 1.00 97.25 83 VAL A CA 1
ATOM 656 C C . VAL A 1 83 ? -11.790 -2.892 0.094 1.00 97.25 83 VAL A C 1
ATOM 658 O O . VAL A 1 83 ? -10.877 -3.686 -0.091 1.00 97.25 83 VAL A O 1
ATOM 661 N N . PRO A 1 84 ? -12.257 -2.095 -0.880 1.00 96.94 84 PRO A N 1
ATOM 662 C CA . PRO A 1 84 ? -11.706 -2.125 -2.228 1.00 96.94 84 PRO A CA 1
ATOM 663 C C . PRO A 1 84 ? -10.293 -1.526 -2.272 1.00 96.94 84 PRO A C 1
ATOM 665 O O . PRO A 1 84 ? -10.028 -0.505 -1.624 1.00 96.94 84 PRO A O 1
ATOM 668 N N . ASP A 1 85 ? -9.419 -2.113 -3.088 1.00 96.75 85 ASP A N 1
ATOM 669 C CA . ASP A 1 85 ? -8.038 -1.661 -3.300 1.00 96.75 85 ASP A CA 1
ATOM 670 C C . ASP A 1 85 ? -7.970 -0.197 -3.752 1.00 96.75 85 ASP A C 1
ATOM 672 O O . ASP A 1 85 ? -7.075 0.544 -3.343 1.00 96.75 85 ASP A O 1
ATOM 676 N N . GLU A 1 86 ? -8.958 0.287 -4.510 1.00 95.56 86 GLU A N 1
ATOM 677 C CA . GLU A 1 86 ? -9.021 1.687 -4.935 1.00 95.56 86 GLU A CA 1
ATOM 678 C C . GLU A 1 86 ? -9.186 2.649 -3.751 1.00 95.56 86 GLU A C 1
ATOM 680 O O . GLU A 1 86 ? -8.679 3.772 -3.789 1.00 95.56 86 GLU A O 1
ATOM 685 N N . ALA A 1 87 ? -9.861 2.232 -2.673 1.00 96.88 87 ALA A N 1
ATOM 686 C CA . ALA A 1 87 ? -9.966 3.049 -1.465 1.00 96.88 87 ALA A CA 1
ATOM 687 C C . ALA A 1 87 ? -8.630 3.111 -0.714 1.00 96.88 87 ALA A C 1
ATOM 689 O O . ALA A 1 87 ? -8.294 4.160 -0.160 1.00 96.88 87 ALA A O 1
ATOM 690 N N . ILE A 1 88 ? -7.861 2.020 -0.724 1.00 96.56 88 ILE A N 1
ATOM 691 C CA . ILE A 1 88 ? -6.509 1.961 -0.155 1.00 96.56 88 ILE A CA 1
ATOM 692 C C . ILE A 1 88 ? -5.580 2.871 -0.965 1.00 96.56 88 ILE A C 1
ATOM 694 O O . ILE A 1 88 ? -4.956 3.777 -0.410 1.00 96.56 88 ILE A O 1
ATOM 698 N N . ALA A 1 89 ? -5.575 2.710 -2.289 1.00 94.44 89 ALA A N 1
ATOM 699 C CA . ALA A 1 89 ? -4.794 3.525 -3.212 1.00 94.44 89 ALA A CA 1
ATOM 700 C C . ALA A 1 89 ? -5.131 5.019 -3.088 1.00 94.44 89 ALA A C 1
ATOM 702 O O . ALA A 1 89 ? -4.230 5.852 -3.029 1.00 94.44 89 ALA A O 1
ATOM 703 N N . HIS A 1 90 ? -6.415 5.378 -2.980 1.00 93.88 90 HIS A N 1
ATOM 704 C CA . HIS A 1 90 ? -6.834 6.770 -2.789 1.00 93.88 90 HIS A CA 1
ATOM 705 C C . HIS A 1 90 ? -6.345 7.353 -1.459 1.00 93.88 90 HIS A C 1
ATOM 707 O O . HIS A 1 90 ? -5.972 8.521 -1.412 1.00 93.88 90 HIS A O 1
ATOM 713 N N . ALA A 1 91 ? -6.309 6.563 -0.385 1.00 94.19 91 ALA A N 1
ATOM 714 C CA . ALA A 1 91 ? -5.821 7.036 0.907 1.00 94.19 91 ALA A CA 1
ATOM 715 C C . ALA A 1 91 ? -4.294 7.204 0.956 1.00 94.19 91 ALA A C 1
ATOM 717 O O . ALA A 1 91 ? -3.813 8.102 1.646 1.00 94.19 91 ALA A O 1
ATOM 718 N N . LEU A 1 92 ? -3.551 6.352 0.245 1.00 91.12 92 LEU A N 1
ATOM 719 C CA . LEU A 1 92 ? -2.088 6.389 0.186 1.00 91.12 92 LEU A CA 1
ATOM 720 C C . LEU A 1 92 ? -1.570 7.437 -0.807 1.00 91.12 92 LEU A C 1
ATOM 722 O O . LEU A 1 92 ? -0.664 8.202 -0.488 1.00 91.12 92 LEU A O 1
ATOM 726 N N . TYR A 1 93 ? -2.167 7.490 -1.998 1.00 88.06 93 TYR A N 1
ATOM 727 C CA . TYR A 1 93 ? -1.604 8.167 -3.172 1.00 88.06 93 TYR A CA 1
ATOM 728 C C . TYR A 1 93 ? -2.555 9.186 -3.810 1.00 88.06 93 TYR A C 1
ATOM 730 O O . TYR A 1 93 ? -2.219 9.828 -4.806 1.00 88.06 93 TYR A O 1
ATOM 738 N N . GLY A 1 94 ? -3.762 9.345 -3.263 1.00 85.88 94 GLY A N 1
ATOM 739 C CA . GLY A 1 94 ? -4.747 10.291 -3.766 1.00 85.88 94 GLY A CA 1
ATOM 740 C C . GLY A 1 94 ? -4.280 11.741 -3.671 1.00 85.88 94 GLY A C 1
ATOM 741 O O . GLY A 1 94 ? -3.726 12.184 -2.669 1.00 85.88 94 GLY A O 1
ATOM 742 N N . THR A 1 95 ? -4.585 12.522 -4.705 1.00 78.75 95 THR A N 1
ATOM 743 C CA . THR A 1 95 ? -4.315 13.970 -4.737 1.00 78.75 95 THR A CA 1
ATOM 744 C C . THR A 1 95 ? -5.299 14.779 -3.891 1.00 78.75 95 THR A C 1
ATOM 746 O O . THR A 1 95 ? -5.023 15.921 -3.525 1.00 78.75 95 THR A O 1
ATOM 749 N N . THR A 1 96 ? -6.458 14.201 -3.572 1.00 80.38 96 THR A N 1
ATOM 750 C CA . THR A 1 96 ? -7.480 14.805 -2.714 1.00 80.38 96 THR A CA 1
ATOM 751 C C . THR A 1 96 ? -7.432 14.201 -1.318 1.00 80.38 96 THR A C 1
ATOM 753 O O . THR A 1 96 ? -7.227 13.000 -1.156 1.00 80.38 96 THR A O 1
ATOM 756 N N . SER A 1 97 ? -7.659 15.027 -0.295 1.00 84.00 97 SER A N 1
ATOM 757 C CA . SER A 1 97 ? -7.623 14.580 1.098 1.00 84.00 97 SER A CA 1
ATOM 758 C C . SER A 1 97 ? -8.686 13.513 1.382 1.00 84.00 97 SER A C 1
ATOM 760 O O . SER A 1 97 ? -9.887 13.803 1.444 1.00 84.00 97 SER A O 1
ATOM 762 N N . ALA A 1 98 ? -8.237 12.280 1.603 1.00 88.94 98 ALA A N 1
ATOM 763 C CA . ALA A 1 98 ? -9.067 11.196 2.103 1.00 88.94 98 ALA A CA 1
ATOM 764 C C . ALA A 1 98 ? -9.311 11.349 3.616 1.00 88.94 98 ALA A C 1
ATOM 766 O O . ALA A 1 98 ? -8.443 11.767 4.382 1.00 88.94 98 ALA A O 1
ATOM 767 N N . THR A 1 99 ? -10.515 11.001 4.061 1.00 91.62 99 THR A N 1
ATOM 768 C CA . THR A 1 99 ? -10.928 10.979 5.468 1.00 91.62 99 THR A CA 1
ATOM 769 C C . THR A 1 99 ? -11.790 9.747 5.732 1.00 91.62 99 THR A C 1
ATOM 771 O O . THR A 1 99 ? -12.387 9.187 4.816 1.00 91.62 99 THR A O 1
ATOM 774 N N . ALA A 1 100 ? -11.971 9.371 6.998 1.00 92.19 100 ALA A N 1
ATOM 775 C CA . ALA A 1 100 ? -12.886 8.283 7.357 1.00 92.19 100 ALA A CA 1
ATOM 776 C C . ALA A 1 100 ? -14.359 8.532 6.947 1.00 92.19 100 ALA A C 1
ATOM 778 O O . ALA A 1 100 ? -15.162 7.607 6.972 1.00 92.19 100 ALA A O 1
ATOM 779 N N . LYS A 1 101 ? -14.740 9.764 6.566 1.00 92.62 101 LYS A N 1
ATOM 780 C CA . LYS A 1 101 ? -16.097 10.082 6.086 1.00 92.62 101 LYS A CA 1
ATOM 781 C C . LYS A 1 101 ? -16.311 9.766 4.606 1.00 92.62 101 LYS A C 1
ATOM 783 O O . LYS A 1 101 ? -17.450 9.572 4.200 1.00 92.62 101 LYS A O 1
ATOM 788 N N . ASN A 1 102 ? -15.250 9.781 3.802 1.00 94.25 102 ASN A N 1
ATOM 789 C CA . ASN A 1 102 ? -15.323 9.681 2.341 1.00 94.25 102 ASN A CA 1
ATOM 790 C C . ASN A 1 102 ? -14.403 8.599 1.758 1.00 94.25 102 ASN A C 1
ATOM 792 O O . ASN A 1 102 ? -14.260 8.525 0.543 1.00 94.25 102 ASN A O 1
ATOM 796 N N . ASN A 1 103 ? -13.786 7.769 2.600 1.00 97.31 103 ASN A N 1
ATOM 797 C CA . ASN A 1 103 ? -12.904 6.696 2.174 1.00 97.31 103 ASN A CA 1
ATOM 798 C C . ASN A 1 103 ? -13.132 5.444 3.043 1.00 97.31 103 ASN A C 1
ATOM 800 O O . ASN A 1 103 ? -12.990 5.485 4.268 1.00 97.31 103 ASN A O 1
ATOM 804 N N . ALA A 1 104 ? -13.508 4.335 2.396 1.00 96.94 104 ALA A N 1
ATOM 805 C CA . ALA A 1 104 ? -13.875 3.085 3.063 1.00 96.94 104 ALA A CA 1
ATOM 806 C C . ALA A 1 104 ? -12.695 2.433 3.801 1.00 96.94 104 ALA A C 1
ATOM 808 O O . ALA A 1 104 ? -12.885 1.890 4.890 1.00 96.94 104 ALA A O 1
ATOM 809 N N . PHE A 1 105 ? -11.481 2.544 3.255 1.00 97.62 105 PHE A N 1
ATOM 810 C CA . PHE A 1 105 ? -10.266 2.061 3.904 1.00 97.62 105 PHE A CA 1
ATOM 811 C C . PHE A 1 105 ? -10.026 2.794 5.226 1.00 97.62 105 PHE A C 1
ATOM 813 O O . PHE A 1 105 ? -9.901 2.150 6.264 1.00 97.62 105 PHE A O 1
ATOM 820 N N . LEU A 1 106 ? -10.071 4.130 5.235 1.00 96.19 106 LEU A N 1
ATOM 821 C CA . LEU A 1 106 ? -9.876 4.911 6.463 1.00 96.19 106 LEU A CA 1
ATOM 822 C C . LEU A 1 106 ? -10.994 4.688 7.490 1.00 96.19 106 LEU A C 1
ATOM 824 O O . LEU A 1 106 ? -10.731 4.658 8.694 1.00 96.19 106 LEU A O 1
ATOM 828 N N . ALA A 1 107 ? -12.235 4.497 7.033 1.00 96.44 107 ALA A N 1
ATOM 829 C CA . ALA A 1 107 ? -13.351 4.138 7.904 1.00 96.44 107 ALA A CA 1
ATOM 830 C C . ALA A 1 107 ? -13.136 2.771 8.572 1.00 96.44 107 ALA A C 1
ATOM 832 O O . ALA A 1 107 ? -13.366 2.624 9.774 1.00 96.44 107 ALA A O 1
ATOM 833 N N . ARG A 1 108 ? -12.665 1.779 7.807 1.00 96.69 108 ARG A N 1
ATOM 834 C CA . ARG A 1 108 ? -12.367 0.433 8.304 1.00 96.69 108 ARG A CA 1
ATOM 835 C C . ARG A 1 108 ? -11.166 0.429 9.243 1.00 96.69 108 ARG A C 1
ATOM 837 O O . ARG A 1 108 ? -11.242 -0.160 10.319 1.00 96.69 108 ARG A O 1
ATOM 844 N N . LEU A 1 109 ? -10.093 1.114 8.862 1.00 95.31 109 LEU A N 1
ATOM 845 C CA . LEU A 1 109 ? -8.857 1.241 9.627 1.00 95.31 109 LEU A CA 1
ATOM 846 C C . LEU A 1 109 ? -9.119 1.816 11.024 1.00 95.31 109 LEU A C 1
ATOM 848 O O . LEU A 1 109 ? -8.625 1.272 12.006 1.00 95.31 109 LEU A O 1
ATOM 852 N N . ALA A 1 110 ? -9.965 2.847 11.133 1.00 94.00 110 ALA A N 1
ATOM 853 C CA . ALA A 1 110 ? -10.344 3.463 12.409 1.00 94.00 110 ALA A CA 1
ATOM 854 C C . ALA A 1 110 ? -11.064 2.509 13.384 1.00 94.00 110 ALA A C 1
ATOM 856 O O . ALA A 1 110 ? -11.143 2.788 14.578 1.00 94.00 110 ALA A O 1
ATOM 857 N N . GLN A 1 111 ? -11.604 1.393 12.888 1.00 94.62 111 GLN A N 1
ATOM 858 C CA . GLN A 1 111 ? -12.251 0.363 13.705 1.00 94.62 111 GLN A CA 1
ATOM 859 C C . GLN A 1 111 ? -11.285 -0.751 14.127 1.00 94.62 111 GLN A C 1
ATOM 861 O O . GLN A 1 111 ? -11.641 -1.584 14.967 1.00 94.62 111 GLN A O 1
ATOM 866 N N . LEU A 1 112 ? -10.090 -0.813 13.533 1.00 93.00 112 LEU A N 1
ATOM 867 C CA . LEU A 1 112 ? -9.088 -1.802 13.896 1.00 93.00 112 LEU A CA 1
ATOM 868 C C . LEU A 1 112 ? -8.466 -1.449 15.251 1.00 93.00 112 LEU A C 1
ATOM 870 O O . LEU A 1 112 ? -8.184 -0.296 15.566 1.00 93.00 112 LEU A O 1
ATOM 874 N N . LYS A 1 113 ? -8.261 -2.479 16.072 1.00 85.31 113 LYS A N 1
ATOM 875 C CA . LYS A 1 113 ? -7.556 -2.372 17.357 1.00 85.31 113 LYS A CA 1
ATOM 876 C C . LYS A 1 113 ? -6.040 -2.434 17.125 1.00 85.31 113 LYS A C 1
ATOM 878 O O . LYS A 1 113 ? -5.602 -2.679 16.010 1.00 85.31 113 LYS A O 1
ATOM 883 N N . SER A 1 114 ? -5.245 -2.275 18.182 1.00 86.62 114 SER A N 1
ATOM 884 C CA . SER A 1 114 ? -3.786 -2.510 18.154 1.00 86.62 114 SER A CA 1
ATOM 885 C C . SER A 1 114 ? -2.939 -1.460 17.422 1.00 86.62 114 SER A C 1
ATOM 887 O O . SER A 1 114 ? -1.837 -1.770 16.983 1.00 86.62 114 SER A O 1
ATOM 889 N N . GLY A 1 115 ? -3.403 -0.213 17.331 1.00 90.69 115 GLY A N 1
ATOM 890 C CA . GLY A 1 115 ? -2.549 0.900 16.898 1.00 90.69 115 GLY A CA 1
ATOM 891 C C . GLY A 1 115 ? -2.428 1.088 15.382 1.00 90.69 115 GLY A C 1
ATOM 892 O O . GLY A 1 115 ? -1.566 1.837 14.926 1.00 90.69 115 GLY A O 1
ATOM 893 N N . TRP A 1 116 ? -3.250 0.398 14.584 1.00 93.94 116 TRP A N 1
ATOM 894 C CA . TRP A 1 116 ? -3.221 0.512 13.121 1.00 93.94 116 TRP A CA 1
ATOM 895 C C . TRP A 1 116 ? -3.461 1.937 12.598 1.00 93.94 116 TRP A C 1
ATOM 897 O O . TRP A 1 116 ? -2.713 2.356 11.712 1.00 93.94 116 TRP A O 1
ATOM 907 N N . PRO A 1 117 ? -4.427 2.719 13.126 1.00 92.94 117 PRO A N 1
ATOM 908 C CA . PRO A 1 117 ? -4.584 4.119 12.729 1.00 92.94 117 PRO A CA 1
ATOM 909 C C . PRO A 1 117 ? -3.328 4.963 12.988 1.00 92.94 117 PRO A C 1
ATOM 911 O O . PRO A 1 117 ? -2.930 5.773 12.149 1.00 92.94 117 PRO A O 1
ATOM 914 N N . GLU A 1 118 ? -2.680 4.767 14.135 1.00 94.25 118 GLU A N 1
ATOM 915 C CA . GLU A 1 118 ? -1.467 5.477 14.535 1.00 94.25 118 GLU A CA 1
ATOM 916 C C . GLU A 1 118 ? -0.275 5.079 13.665 1.00 94.25 118 GLU A C 1
ATOM 918 O O . GLU A 1 118 ? 0.488 5.949 13.234 1.00 94.25 118 GLU A O 1
ATOM 923 N N . TYR A 1 119 ? -0.142 3.783 13.370 1.00 94.62 119 TYR A N 1
ATOM 924 C CA . TYR A 1 119 ? 0.882 3.255 12.476 1.00 94.62 119 TYR A CA 1
ATOM 925 C C . TYR A 1 119 ? 0.716 3.797 11.055 1.00 94.62 119 TYR A C 1
ATOM 927 O O . TYR A 1 119 ? 1.678 4.305 10.489 1.00 94.62 119 TYR A O 1
ATOM 935 N N . PHE A 1 120 ? -0.502 3.798 10.508 1.00 93.69 120 PHE A N 1
ATOM 936 C CA . PHE A 1 120 ? -0.784 4.383 9.195 1.00 93.69 120 PHE A CA 1
ATOM 937 C C . PHE A 1 120 ? -0.417 5.871 9.141 1.00 93.69 120 PHE A C 1
ATOM 939 O O . PHE A 1 120 ? 0.278 6.324 8.232 1.00 93.69 120 PHE A O 1
ATOM 946 N N . ALA A 1 121 ? -0.823 6.641 10.156 1.00 91.19 121 ALA A N 1
ATOM 947 C CA . ALA A 1 121 ? -0.474 8.055 10.239 1.00 91.19 121 ALA A CA 1
ATOM 948 C C . ALA A 1 121 ? 1.045 8.275 10.340 1.00 91.19 121 ALA A C 1
ATOM 950 O O . ALA A 1 121 ? 1.553 9.277 9.837 1.00 91.19 121 ALA A O 1
ATOM 951 N N . PHE A 1 122 ? 1.770 7.377 11.012 1.00 92.19 122 PHE A N 1
ATOM 952 C CA . PHE A 1 122 ? 3.229 7.389 11.073 1.00 92.19 122 PHE A CA 1
ATOM 953 C C . PHE A 1 122 ? 3.864 7.056 9.718 1.00 92.19 122 PHE A C 1
ATOM 955 O O . PHE A 1 122 ? 4.691 7.839 9.254 1.00 92.19 122 PHE A O 1
ATOM 962 N N . ALA A 1 123 ? 3.426 5.984 9.055 1.00 90.38 123 ALA A N 1
ATOM 963 C CA . ALA A 1 123 ? 3.905 5.576 7.737 1.00 90.38 123 ALA A CA 1
ATOM 964 C C . ALA A 1 123 ? 3.758 6.706 6.704 1.00 90.38 123 ALA A C 1
ATOM 966 O O . ALA A 1 123 ? 4.736 7.074 6.058 1.00 90.38 123 ALA A O 1
ATOM 967 N N . LEU A 1 124 ? 2.595 7.370 6.654 1.00 88.56 124 LEU A N 1
ATOM 968 C CA . LEU A 1 124 ? 2.378 8.530 5.778 1.00 88.56 124 LEU A CA 1
ATOM 969 C C . LEU A 1 124 ? 3.330 9.703 6.060 1.00 88.56 124 LEU A C 1
ATOM 971 O O . LEU A 1 124 ? 3.673 10.453 5.147 1.00 88.56 124 LEU A O 1
ATOM 975 N N . ARG A 1 125 ? 3.745 9.916 7.317 1.00 87.88 125 ARG A N 1
ATOM 976 C CA . ARG A 1 125 ? 4.739 10.953 7.641 1.00 87.88 125 ARG A CA 1
ATOM 977 C C . ARG A 1 125 ? 6.126 10.559 7.150 1.00 87.88 125 ARG A C 1
ATOM 979 O O . ARG A 1 125 ? 6.817 11.411 6.605 1.00 87.88 125 ARG A O 1
ATOM 986 N N . CYS A 1 126 ? 6.520 9.301 7.334 1.00 83.94 126 CYS A N 1
ATOM 987 C CA . CYS A 1 126 ? 7.792 8.785 6.833 1.00 83.94 126 CYS A CA 1
ATOM 988 C C . CYS A 1 126 ? 7.875 8.881 5.309 1.00 83.94 126 CYS A C 1
ATOM 990 O O . CYS A 1 126 ? 8.883 9.346 4.788 1.00 83.94 126 CYS A O 1
ATOM 992 N N . GLU A 1 127 ? 6.802 8.524 4.607 1.00 81.06 127 GLU A N 1
ATOM 993 C CA . GLU A 1 127 ? 6.760 8.612 3.150 1.00 81.06 127 GLU A CA 1
ATOM 994 C C . GLU A 1 127 ? 6.886 10.059 2.673 1.00 81.06 127 GLU A C 1
ATOM 996 O O . GLU A 1 127 ? 7.739 10.353 1.843 1.00 81.06 127 GLU A O 1
ATOM 1001 N N . LYS A 1 128 ? 6.161 10.994 3.302 1.00 79.44 128 LYS A N 1
ATOM 1002 C CA . LYS A 1 128 ? 6.309 12.429 3.014 1.00 79.44 128 LYS A CA 1
ATOM 1003 C C . LYS A 1 128 ? 7.729 12.941 3.218 1.00 79.44 128 LYS A C 1
ATOM 1005 O O . LYS A 1 128 ? 8.173 13.755 2.420 1.00 79.44 128 LYS A O 1
ATOM 1010 N N . LEU A 1 129 ? 8.424 12.488 4.262 1.00 77.75 129 LEU A N 1
ATOM 1011 C CA . LEU A 1 129 ? 9.820 12.862 4.510 1.00 77.75 129 LEU A CA 1
ATOM 1012 C C . LEU A 1 129 ? 10.757 12.312 3.431 1.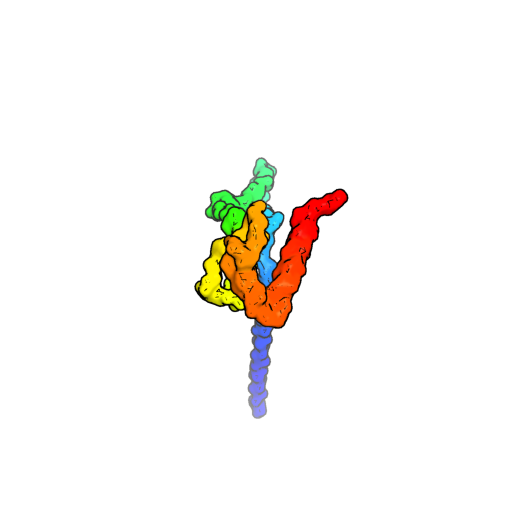00 77.75 129 LEU A C 1
ATOM 1014 O O . LEU A 1 129 ? 11.676 13.012 3.033 1.00 77.75 129 LEU A O 1
ATOM 1018 N N . ASN A 1 130 ? 10.503 11.100 2.935 1.00 72.19 130 ASN A N 1
ATOM 1019 C CA . ASN A 1 130 ? 11.297 10.483 1.873 1.00 72.19 130 ASN A CA 1
ATOM 1020 C C . ASN A 1 130 ? 11.045 11.119 0.494 1.00 72.19 130 ASN A C 1
ATOM 1022 O O . ASN A 1 130 ? 11.930 11.146 -0.353 1.00 72.19 130 ASN A O 1
ATOM 1026 N N . THR A 1 131 ? 9.834 11.633 0.260 1.00 68.19 131 THR A N 1
ATOM 1027 C CA . THR A 1 131 ? 9.454 12.292 -1.001 1.00 68.19 131 THR A CA 1
ATOM 1028 C C . THR A 1 131 ? 9.644 13.807 -0.986 1.00 68.19 131 THR A C 1
ATOM 1030 O O . THR A 1 131 ? 9.459 14.452 -2.017 1.00 68.19 131 THR A O 1
ATOM 1033 N N . SER A 1 132 ? 9.950 14.401 0.171 1.00 56.97 132 SER A N 1
ATOM 1034 C CA . SER A 1 132 ? 10.238 15.830 0.241 1.00 56.97 132 SER A CA 1
ATOM 1035 C C . SER A 1 132 ? 11.623 16.051 -0.364 1.00 56.97 132 SER A C 1
ATOM 1037 O O . SER A 1 132 ? 12.568 15.408 0.092 1.00 56.97 132 SER A O 1
ATOM 1039 N N . PRO A 1 133 ? 11.783 16.934 -1.365 1.00 49.94 133 PRO A N 1
ATOM 1040 C CA . PRO A 1 133 ? 13.116 17.354 -1.763 1.00 49.94 133 PRO A CA 1
ATOM 1041 C C . PRO A 1 133 ? 13.808 17.933 -0.525 1.00 49.94 133 PRO A C 1
ATOM 1043 O O . PRO A 1 133 ? 13.192 18.708 0.216 1.00 49.94 133 PRO A O 1
ATOM 1046 N N . ASP A 1 134 ? 15.042 17.492 -0.279 1.00 44.16 134 ASP A N 1
ATOM 1047 C CA . ASP A 1 134 ? 15.933 18.081 0.727 1.00 44.16 134 ASP A CA 1
ATOM 1048 C C . ASP A 1 134 ? 15.899 19.618 0.547 1.00 44.16 134 ASP A C 1
ATOM 1050 O O . ASP A 1 134 ? 15.911 20.070 -0.607 1.00 44.16 13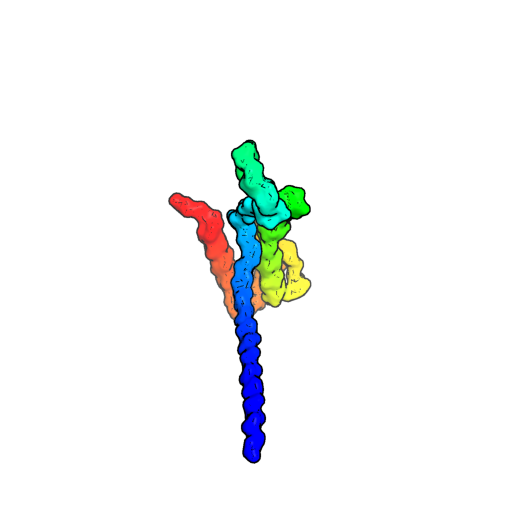4 ASP A O 1
ATOM 1054 N N . PRO A 1 135 ? 15.746 20.423 1.619 1.00 50.66 135 PRO A N 1
ATOM 1055 C CA . PRO A 1 135 ? 15.673 21.878 1.499 1.00 50.66 135 PRO A CA 1
ATOM 1056 C C . PRO A 1 135 ? 16.897 22.500 0.815 1.00 50.66 135 PRO A C 1
ATOM 1058 O O . PRO A 1 135 ? 18.023 21.981 0.990 1.00 50.66 135 PRO A O 1
#